Protein AF-A0A7C5BF96-F1 (afdb_monomer_lite)

Secondary structure (DSSP, 8-state):
-----------HHHHHHHHHT--STT--HHHHHHHHHHHHHHHHH-HHHHHHHHHHHHHHHHHHHHHHHHT--S-----PPP---------------GGGHHHHHHHHHHHHTT--

Radius of gyration: 27.65 Å; chains: 1; bounding box: 47×62×61 Å

Foldseek 3Di:
DDPDDDDDDDDPVVVVVLVVLDLDPPDDSVNSVVVVVVLVVCCVVPVVVSVVVVVVSVVSSVVSVVVVVVDDDDDDDDPDDDDDDDDDDDDDDDDDDPVPPVVVVVVVVVVVVVVD

Sequence (116 aa):
MENKVTTIKINLDTKKRLENFRVYRRETYNEILQRIFDILNICRTNPENARFRLIMLEKERKSNFLQKEIQSPQQKQTPQSPIKQISTSLPLPLKTSPQNIFLRRKIQRQQEKQHS

pLDDT: mean 71.0, std 19.95, range [38.06, 95.94]

Structure (mmCIF, N/CA/C/O backbone):
data_AF-A0A7C5BF96-F1
#
_entry.id   AF-A0A7C5BF96-F1
#
loop_
_atom_site.group_PDB
_atom_site.id
_atom_site.type_symbol
_atom_site.label_atom_id
_atom_site.label_alt_id
_atom_site.label_comp_id
_atom_site.label_asym_id
_atom_site.label_entity_id
_atom_site.label_seq_id
_atom_site.pdbx_PDB_ins_code
_atom_site.Cartn_x
_atom_site.Cartn_y
_atom_site.Cartn_z
_atom_site.occupancy
_atom_site.B_iso_or_equiv
_atom_site.auth_seq_id
_atom_site.auth_comp_id
_atom_site.auth_asym_id
_atom_site.auth_atom_id
_atom_site.pdbx_PDB_model_num
ATOM 1 N N . MET A 1 1 ? -20.836 -12.195 -5.767 1.00 46.22 1 MET A N 1
ATOM 2 C CA . MET A 1 1 ? -19.885 -12.972 -4.943 1.00 46.22 1 MET A CA 1
ATOM 3 C C . MET A 1 1 ? -20.027 -12.490 -3.510 1.00 46.22 1 MET A C 1
ATOM 5 O O . MET A 1 1 ? -20.068 -11.284 -3.310 1.00 46.22 1 MET A O 1
ATOM 9 N N . GLU A 1 2 ? -20.198 -13.392 -2.542 1.00 58.84 2 GLU A N 1
ATOM 10 C CA . GLU A 1 2 ? -20.272 -13.021 -1.122 1.00 58.84 2 GLU A CA 1
ATOM 11 C C . GLU A 1 2 ? -18.970 -12.345 -0.679 1.00 58.84 2 GLU A C 1
ATOM 13 O O . GLU A 1 2 ? -17.890 -12.915 -0.839 1.00 58.84 2 GLU A O 1
ATOM 18 N N . ASN A 1 3 ? -19.070 -11.156 -0.079 1.00 69.19 3 ASN A N 1
ATOM 19 C CA . ASN A 1 3 ? -17.953 -10.499 0.599 1.00 69.19 3 ASN A CA 1
ATOM 20 C C . ASN A 1 3 ? -17.664 -11.230 1.917 1.00 69.19 3 ASN A C 1
ATOM 22 O O . ASN A 1 3 ? -18.031 -10.766 2.997 1.00 69.19 3 ASN A O 1
ATOM 26 N N . LYS A 1 4 ? -17.048 -12.412 1.831 1.00 82.38 4 LYS A N 1
ATOM 27 C CA . LYS A 1 4 ? -16.622 -13.178 3.004 1.00 82.38 4 LYS A CA 1
ATOM 28 C C . LYS A 1 4 ? -15.500 -12.414 3.699 1.00 82.38 4 LYS A C 1
ATOM 30 O O . LYS A 1 4 ? -14.392 -12.306 3.181 1.00 82.38 4 LYS A O 1
ATOM 35 N N . VAL A 1 5 ? -15.812 -11.845 4.860 1.00 83.69 5 VAL A N 1
ATOM 36 C CA . VAL A 1 5 ? -14.845 -11.109 5.678 1.00 83.69 5 VAL A CA 1
ATOM 37 C C . VAL A 1 5 ? -13.966 -12.109 6.419 1.00 83.69 5 VAL A C 1
ATOM 3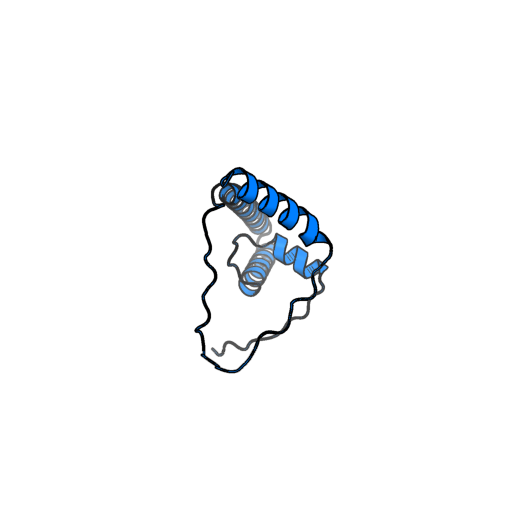9 O O . VAL A 1 5 ? -14.460 -12.979 7.133 1.00 83.69 5 VAL A O 1
ATOM 42 N N . THR A 1 6 ? -12.655 -11.964 6.267 1.00 85.94 6 THR A N 1
ATOM 43 C CA . THR A 1 6 ? -11.650 -12.765 6.972 1.00 85.94 6 THR A CA 1
ATOM 44 C C . THR A 1 6 ? -10.785 -11.870 7.848 1.00 85.94 6 THR A C 1
ATOM 46 O O . THR A 1 6 ? -10.416 -10.769 7.438 1.00 85.94 6 THR A O 1
ATOM 49 N N . THR A 1 7 ? -10.409 -12.347 9.033 1.00 90.06 7 THR A N 1
ATOM 50 C CA . THR A 1 7 ? -9.551 -11.599 9.962 1.00 90.06 7 THR A CA 1
ATOM 51 C C . THR A 1 7 ? -8.109 -12.070 9.846 1.00 90.06 7 THR A C 1
ATOM 53 O O . THR A 1 7 ? -7.819 -13.243 10.066 1.00 90.06 7 THR A O 1
ATOM 56 N N . ILE A 1 8 ? -7.190 -11.147 9.564 1.00 89.44 8 ILE A N 1
ATOM 57 C CA . ILE A 1 8 ? -5.750 -11.420 9.532 1.00 89.44 8 ILE A CA 1
ATOM 58 C C . ILE A 1 8 ? -5.115 -10.775 10.764 1.00 89.44 8 ILE A C 1
ATOM 60 O O . ILE A 1 8 ? -5.213 -9.563 10.961 1.00 89.44 8 ILE A O 1
ATOM 64 N N . LYS A 1 9 ? -4.456 -11.580 11.603 1.00 93.50 9 LYS A N 1
ATOM 65 C CA . LYS A 1 9 ? -3.647 -11.066 12.713 1.00 93.50 9 LYS A CA 1
ATOM 66 C C . LYS A 1 9 ? -2.257 -10.718 12.191 1.00 93.50 9 LYS A C 1
ATOM 68 O O . LYS A 1 9 ? -1.597 -11.556 11.586 1.00 93.50 9 LYS A O 1
ATOM 73 N N . ILE A 1 10 ? -1.818 -9.490 12.441 1.00 94.00 10 ILE A N 1
ATOM 74 C CA . ILE A 1 10 ? -0.482 -9.008 12.082 1.00 94.00 10 ILE A CA 1
ATOM 75 C C . ILE A 1 10 ? 0.199 -8.404 13.303 1.00 94.00 10 ILE A C 1
ATOM 77 O O . ILE A 1 10 ? -0.454 -7.825 14.172 1.00 94.00 10 ILE A O 1
ATOM 81 N N . ASN A 1 11 ? 1.524 -8.510 13.340 1.00 95.94 11 ASN A N 1
ATOM 82 C CA . ASN A 1 11 ? 2.325 -7.862 14.368 1.00 95.94 11 ASN A CA 1
ATOM 83 C C . ASN A 1 11 ? 2.277 -6.339 14.218 1.00 95.94 11 ASN A C 1
ATOM 85 O O . ASN A 1 11 ? 2.056 -5.796 13.130 1.00 95.94 11 ASN A O 1
ATOM 89 N N . LEU A 1 12 ? 2.527 -5.644 15.326 1.00 93.25 12 LEU A N 1
ATOM 90 C CA . LEU A 1 12 ? 2.432 -4.189 15.396 1.00 93.25 12 LEU A CA 1
ATOM 91 C C . LEU A 1 12 ? 3.447 -3.497 14.470 1.00 93.25 12 LEU A C 1
ATOM 93 O O . LEU A 1 12 ? 3.123 -2.489 13.843 1.00 93.25 12 LEU A O 1
ATOM 97 N N . ASP A 1 13 ? 4.632 -4.082 14.302 1.00 93.56 13 ASP A N 1
ATOM 98 C CA . ASP A 1 13 ? 5.653 -3.574 13.380 1.00 93.56 13 ASP A CA 1
ATOM 99 C C . ASP A 1 13 ? 5.232 -3.716 11.916 1.00 93.56 13 ASP A C 1
ATOM 101 O O . ASP A 1 13 ? 5.392 -2.789 11.120 1.00 93.56 13 ASP A O 1
ATOM 105 N N . THR A 1 14 ? 4.615 -4.845 11.560 1.00 91.19 14 THR A N 1
ATOM 106 C CA . THR A 1 14 ? 4.056 -5.065 10.221 1.00 91.19 14 THR A CA 1
ATOM 107 C C . THR A 1 14 ? 2.922 -4.083 9.946 1.00 91.19 14 THR A C 1
ATOM 109 O O . THR A 1 14 ? 2.876 -3.486 8.872 1.00 91.19 14 THR A O 1
ATOM 112 N N . LYS A 1 15 ? 2.054 -3.829 10.934 1.00 91.50 15 LYS A N 1
ATOM 113 C CA . LYS A 1 15 ? 0.998 -2.813 10.831 1.00 91.50 15 LYS A CA 1
ATOM 114 C C . LYS A 1 15 ? 1.576 -1.421 10.557 1.00 91.50 15 LYS A C 1
ATOM 116 O O . LYS A 1 15 ? 1.101 -0.750 9.646 1.00 91.50 15 LYS A O 1
ATOM 121 N N . LYS A 1 16 ? 2.623 -1.007 11.281 1.00 91.25 16 LYS A N 1
ATOM 122 C CA . LYS A 1 16 ? 3.314 0.275 11.044 1.00 91.25 16 LYS A CA 1
ATOM 123 C C . LYS A 1 16 ? 3.888 0.362 9.627 1.00 91.25 16 LYS A C 1
ATOM 125 O O . LYS A 1 16 ? 3.768 1.394 8.975 1.00 91.25 16 LYS A O 1
ATOM 130 N N . ARG A 1 17 ? 4.475 -0.728 9.117 1.00 88.69 17 ARG A N 1
ATOM 131 C CA . ARG A 1 17 ? 4.964 -0.790 7.727 1.00 88.69 17 ARG A CA 1
ATOM 132 C C . ARG A 1 17 ? 3.832 -0.632 6.711 1.00 88.69 17 ARG A C 1
ATOM 134 O O . ARG A 1 17 ? 4.004 0.111 5.750 1.00 88.69 17 ARG A O 1
ATOM 141 N N . LEU A 1 18 ? 2.679 -1.265 6.939 1.00 89.75 18 LEU A N 1
ATOM 142 C CA . LEU A 1 18 ? 1.496 -1.088 6.088 1.00 89.75 18 LEU A CA 1
ATOM 143 C C . LEU A 1 18 ? 0.970 0.350 6.132 1.00 89.75 18 LEU A C 1
ATOM 145 O O . LEU A 1 18 ? 0.609 0.902 5.098 1.00 89.75 18 LEU A O 1
ATOM 149 N N . GLU A 1 19 ? 0.954 0.980 7.305 1.00 86.88 19 GLU A N 1
ATOM 150 C CA . GLU A 1 19 ? 0.532 2.378 7.442 1.00 86.88 19 GLU A CA 1
ATOM 151 C C . GLU A 1 19 ? 1.456 3.340 6.692 1.00 86.88 19 GLU A C 1
ATOM 153 O O . GLU A 1 19 ? 0.975 4.287 6.075 1.00 86.88 19 GLU A O 1
ATOM 158 N N . ASN A 1 20 ? 2.761 3.062 6.650 1.00 86.56 20 ASN A N 1
ATOM 159 C CA . ASN A 1 20 ? 3.715 3.848 5.861 1.00 86.56 20 ASN A CA 1
ATOM 160 C C . ASN A 1 20 ? 3.496 3.734 4.344 1.00 86.56 20 ASN A C 1
ATOM 162 O O . ASN A 1 20 ? 3.931 4.620 3.601 1.00 86.56 20 ASN A O 1
ATOM 166 N N . PHE A 1 21 ? 2.845 2.655 3.898 1.00 86.38 21 PHE A N 1
ATOM 167 C CA . PHE A 1 21 ? 2.489 2.406 2.501 1.00 86.38 21 PHE A CA 1
ATOM 168 C C . PHE A 1 21 ? 1.183 3.101 2.084 1.00 86.38 21 PHE A C 1
ATOM 170 O O . PHE A 1 21 ? 0.843 3.142 0.902 1.00 86.38 21 PHE A O 1
ATOM 177 N N . ARG A 1 22 ? 0.443 3.658 3.047 1.00 87.50 22 ARG A N 1
ATOM 178 C CA . ARG A 1 22 ? -0.822 4.344 2.805 1.00 87.50 22 ARG A CA 1
ATOM 179 C C . ARG A 1 22 ? -0.583 5.703 2.150 1.00 87.50 22 ARG A C 1
ATOM 181 O O . ARG A 1 22 ? 0.165 6.537 2.664 1.00 87.50 22 ARG A O 1
ATOM 188 N N . VAL A 1 23 ? -1.251 5.936 1.026 1.00 83.88 23 VAL A N 1
ATOM 189 C CA . VAL A 1 23 ? -1.119 7.159 0.220 1.00 83.88 23 VAL A CA 1
ATOM 190 C C . VAL A 1 23 ? -2.198 8.168 0.609 1.00 83.88 23 VAL A C 1
ATOM 192 O O . VAL A 1 23 ? -1.918 9.364 0.712 1.00 83.88 23 VAL A O 1
ATOM 195 N N . TYR A 1 24 ? -3.408 7.689 0.918 1.00 82.94 24 TYR A N 1
ATOM 196 C CA . TYR A 1 24 ? -4.562 8.529 1.247 1.00 82.94 24 TYR A CA 1
ATOM 197 C C . TYR A 1 24 ? -5.078 8.311 2.673 1.00 82.94 24 TYR A C 1
ATOM 199 O O . TYR A 1 24 ? -5.042 7.220 3.239 1.00 82.94 24 TYR A O 1
ATOM 207 N N . ARG A 1 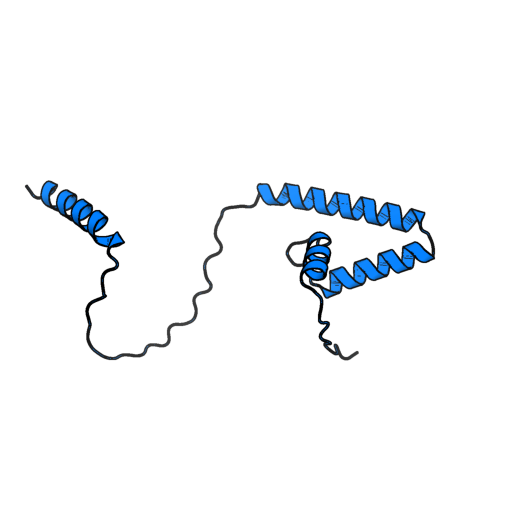25 ? -5.664 9.349 3.286 1.00 76.31 25 ARG A N 1
ATOM 208 C CA . ARG A 1 25 ? -6.206 9.246 4.656 1.00 76.31 25 ARG A CA 1
ATOM 209 C C . ARG A 1 25 ? -7.441 8.338 4.754 1.00 76.31 25 ARG A C 1
ATOM 211 O O . ARG A 1 25 ? -7.785 7.961 5.862 1.00 76.31 25 ARG A O 1
ATOM 218 N N . ARG A 1 26 ? -8.126 7.985 3.671 1.00 84.19 26 ARG A N 1
ATOM 219 C CA . ARG A 1 26 ? -9.335 7.138 3.734 1.00 84.19 26 ARG A CA 1
ATOM 220 C C . ARG A 1 26 ? -9.146 5.734 3.156 1.00 84.19 26 ARG A C 1
ATOM 222 O O . ARG A 1 26 ? -10.121 5.006 3.071 1.00 84.19 26 ARG A O 1
ATOM 229 N N . GLU A 1 27 ? -7.911 5.358 2.831 1.00 85.38 27 GLU A N 1
ATOM 230 C CA . GLU A 1 27 ? -7.603 4.014 2.337 1.00 85.38 27 GLU A CA 1
ATOM 231 C C . GLU A 1 27 ? -7.829 2.940 3.400 1.00 85.38 27 GLU A C 1
ATOM 233 O O . GLU A 1 27 ? -7.436 3.084 4.567 1.00 85.38 27 GLU A O 1
ATOM 238 N N . THR A 1 28 ? -8.430 1.842 2.959 1.00 90.56 28 THR A N 1
ATOM 239 C CA . THR A 1 28 ? -8.617 0.627 3.745 1.00 90.56 28 THR A CA 1
ATOM 240 C C . THR A 1 28 ? -7.374 -0.260 3.674 1.00 90.56 28 THR A C 1
ATOM 242 O O . THR A 1 28 ? -6.604 -0.219 2.715 1.00 90.56 28 THR A O 1
ATOM 245 N N . TYR A 1 29 ? -7.175 -1.118 4.678 1.00 89.25 29 TYR A N 1
ATOM 246 C CA . TYR A 1 29 ? -6.073 -2.087 4.635 1.00 89.25 29 TYR A CA 1
ATOM 247 C C . TYR A 1 29 ? -6.192 -3.056 3.453 1.00 89.25 29 TYR A C 1
ATOM 249 O O . TYR A 1 29 ? -5.169 -3.511 2.952 1.00 89.25 29 TYR A O 1
ATOM 257 N N . ASN A 1 30 ? -7.412 -3.338 2.986 1.00 89.12 30 ASN A N 1
ATOM 258 C CA . ASN A 1 30 ? -7.624 -4.233 1.854 1.00 89.12 30 ASN A CA 1
ATOM 259 C C . ASN A 1 30 ? -7.095 -3.616 0.548 1.00 89.12 30 ASN A C 1
ATOM 261 O O . ASN A 1 30 ? -6.366 -4.272 -0.185 1.00 89.12 30 ASN A O 1
ATOM 265 N N . GLU A 1 31 ? -7.360 -2.327 0.313 1.00 89.94 31 GLU A N 1
ATOM 266 C CA . GLU A 1 31 ? -6.824 -1.589 -0.843 1.00 89.94 31 GLU A CA 1
ATOM 267 C C . GLU A 1 31 ? -5.291 -1.524 -0.822 1.00 89.94 31 GLU A C 1
ATOM 269 O O . GLU A 1 31 ? -4.640 -1.709 -1.851 1.00 89.94 31 GLU A O 1
ATOM 274 N N . ILE A 1 32 ? -4.701 -1.309 0.359 1.00 91.12 32 ILE A N 1
ATOM 275 C CA . ILE A 1 32 ? -3.241 -1.292 0.533 1.00 91.12 32 ILE A CA 1
ATOM 276 C C . ILE A 1 32 ? -2.650 -2.664 0.200 1.00 91.12 32 ILE A C 1
ATOM 278 O O . ILE A 1 32 ? -1.679 -2.751 -0.549 1.00 91.12 32 ILE A O 1
ATOM 282 N N . LEU A 1 33 ? -3.230 -3.734 0.747 1.00 91.19 33 LEU A N 1
ATOM 283 C CA . LEU A 1 33 ? -2.775 -5.100 0.499 1.00 91.19 33 LEU A CA 1
ATOM 284 C C . LEU A 1 33 ? -2.899 -5.472 -0.978 1.00 91.19 33 LEU A C 1
ATOM 286 O O . LEU A 1 33 ? -1.959 -6.024 -1.543 1.00 91.19 33 LEU A O 1
ATOM 290 N N . GLN A 1 34 ? -4.012 -5.121 -1.615 1.00 92.12 34 GLN A N 1
ATOM 291 C CA . GLN A 1 34 ? -4.239 -5.405 -3.026 1.00 92.12 34 GLN A CA 1
ATOM 292 C C . GLN A 1 34 ? -3.213 -4.700 -3.912 1.00 92.12 34 GLN A C 1
ATOM 294 O O . GLN A 1 34 ? -2.577 -5.345 -4.739 1.00 92.12 34 GLN A O 1
ATOM 299 N N . ARG A 1 35 ? -2.925 -3.424 -3.637 1.00 91.06 35 ARG A N 1
ATOM 300 C CA . ARG A 1 35 ? -1.855 -2.691 -4.323 1.00 91.06 35 ARG A CA 1
ATOM 301 C C . ARG A 1 35 ? -0.485 -3.345 -4.139 1.00 91.06 35 ARG A C 1
ATOM 303 O O . ARG A 1 35 ? 0.296 -3.403 -5.085 1.00 91.06 35 ARG A O 1
ATOM 310 N N . ILE A 1 36 ? -0.170 -3.825 -2.934 1.00 91.62 36 ILE A N 1
ATOM 311 C CA . ILE A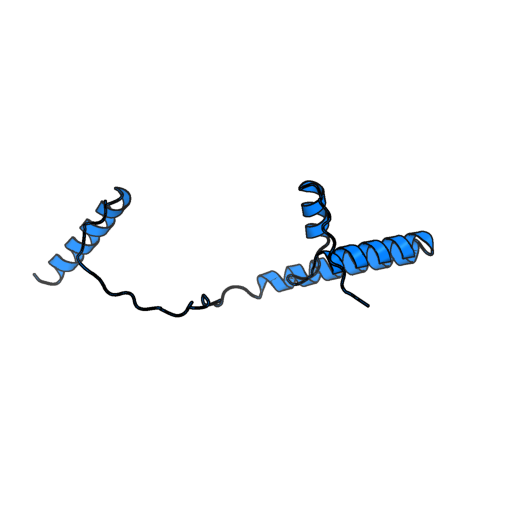 1 36 ? 1.086 -4.544 -2.678 1.00 91.62 36 ILE A CA 1
ATOM 312 C C . ILE A 1 36 ? 1.142 -5.819 -3.526 1.00 91.62 36 ILE A C 1
ATOM 314 O O . ILE A 1 36 ? 2.157 -6.066 -4.174 1.00 91.62 36 ILE A O 1
ATOM 318 N N . PHE A 1 37 ? 0.063 -6.603 -3.571 1.00 92.62 37 PHE A N 1
ATOM 319 C CA . PHE A 1 37 ? 0.007 -7.807 -4.400 1.00 92.62 37 PHE A CA 1
ATOM 320 C C . PHE A 1 37 ? 0.137 -7.496 -5.890 1.00 92.62 37 PHE A C 1
ATOM 322 O O . PHE A 1 37 ? 0.882 -8.187 -6.579 1.00 92.62 37 PHE A O 1
ATOM 329 N N . ASP A 1 38 ? -0.490 -6.426 -6.374 1.00 91.62 38 ASP A N 1
ATOM 330 C CA . ASP A 1 38 ? -0.368 -5.996 -7.767 1.00 91.62 38 ASP A CA 1
ATOM 331 C C . ASP A 1 38 ? 1.085 -5.661 -8.122 1.00 91.62 38 ASP A C 1
ATOM 333 O O . ASP A 1 38 ? 1.603 -6.121 -9.139 1.00 91.62 38 ASP A O 1
ATOM 3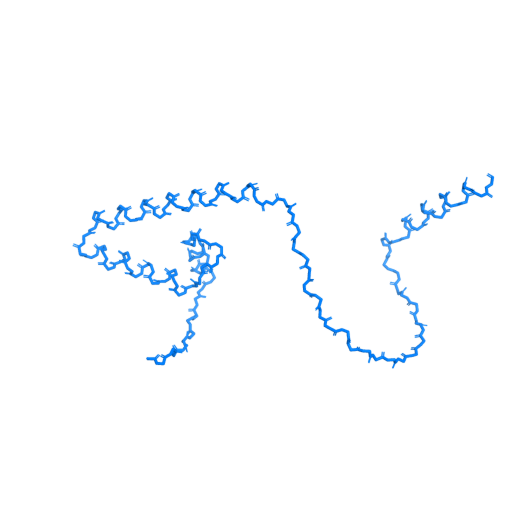37 N N . ILE A 1 39 ? 1.791 -4.929 -7.254 1.00 90.62 39 ILE A N 1
ATOM 338 C CA . ILE A 1 39 ? 3.211 -4.606 -7.457 1.00 90.62 39 ILE A CA 1
ATOM 339 C C . ILE A 1 39 ? 4.067 -5.873 -7.441 1.00 90.62 39 ILE A C 1
ATOM 341 O O . ILE A 1 39 ? 4.965 -6.008 -8.270 1.00 90.62 39 ILE A O 1
ATOM 345 N N . LEU A 1 40 ? 3.802 -6.812 -6.529 1.00 92.00 40 LEU A N 1
ATOM 346 C CA . LEU A 1 40 ? 4.532 -8.081 -6.461 1.00 92.00 40 LEU A CA 1
ATOM 347 C C . LEU A 1 40 ? 4.293 -8.947 -7.705 1.00 92.00 40 LEU A C 1
ATOM 349 O O . LEU A 1 40 ? 5.235 -9.555 -8.217 1.00 92.00 40 LEU A O 1
ATOM 353 N N . ASN A 1 41 ? 3.065 -8.962 -8.225 1.00 93.38 41 ASN A N 1
ATOM 354 C CA . ASN A 1 41 ? 2.715 -9.658 -9.461 1.00 93.38 41 ASN A CA 1
ATOM 355 C C . ASN A 1 41 ? 3.436 -9.046 -10.666 1.00 93.38 41 ASN A C 1
ATOM 357 O O . ASN A 1 41 ? 4.003 -9.778 -11.475 1.00 93.38 41 ASN A O 1
ATOM 361 N N . ILE A 1 42 ? 3.482 -7.713 -10.753 1.00 92.50 42 ILE A N 1
ATOM 362 C CA . ILE A 1 42 ? 4.236 -7.009 -11.798 1.00 92.50 42 ILE A CA 1
ATOM 363 C C . ILE A 1 42 ? 5.735 -7.266 -11.638 1.00 92.50 42 ILE A C 1
ATOM 365 O O . ILE A 1 42 ? 6.416 -7.481 -12.627 1.00 92.50 42 ILE A O 1
ATOM 369 N N . CYS A 1 43 ? 6.265 -7.306 -10.416 1.00 92.75 43 CYS A N 1
ATOM 370 C CA . CYS A 1 43 ? 7.691 -7.533 -10.177 1.00 92.75 43 CYS A CA 1
ATOM 371 C C . CYS A 1 43 ? 8.172 -8.877 -10.746 1.00 92.75 43 CYS A C 1
ATOM 373 O O . CYS A 1 43 ? 9.285 -8.970 -11.258 1.00 92.75 43 CYS A O 1
ATOM 375 N N . ARG A 1 44 ? 7.312 -9.904 -10.713 1.00 89.12 44 ARG A N 1
ATOM 376 C CA . ARG A 1 44 ? 7.595 -11.216 -11.311 1.00 89.12 44 ARG A CA 1
ATOM 377 C C . ARG A 1 44 ? 7.611 -11.202 -12.838 1.00 89.12 44 ARG A C 1
ATOM 379 O O . ARG A 1 44 ? 8.374 -11.960 -13.423 1.00 89.12 44 ARG A O 1
ATOM 386 N N . THR A 1 45 ? 6.763 -10.396 -13.475 1.00 92.50 45 THR A N 1
ATOM 387 C CA . THR A 1 45 ? 6.615 -10.375 -14.940 1.00 92.50 45 THR A CA 1
ATOM 388 C C . THR A 1 45 ? 7.496 -9.323 -15.608 1.00 92.50 45 THR A C 1
ATOM 390 O O . THR A 1 45 ? 8.065 -9.577 -16.664 1.00 92.50 45 THR A O 1
ATOM 393 N N . ASN A 1 46 ? 7.624 -8.145 -15.002 1.00 92.50 46 ASN A N 1
ATOM 394 C CA . ASN A 1 46 ? 8.448 -7.040 -15.467 1.00 92.50 46 ASN A CA 1
ATOM 395 C C . ASN A 1 46 ? 8.953 -6.188 -14.275 1.00 92.50 46 ASN A C 1
ATOM 397 O O . ASN A 1 46 ? 8.237 -5.306 -13.779 1.00 92.50 46 ASN A O 1
ATOM 401 N N . PRO A 1 47 ? 10.202 -6.402 -13.827 1.00 90.94 47 PRO A N 1
ATOM 402 C CA . PRO A 1 47 ? 10.751 -5.713 -12.661 1.00 90.94 47 PRO A CA 1
ATOM 403 C C . PRO A 1 47 ? 10.962 -4.207 -12.882 1.00 90.94 47 PRO A C 1
ATOM 405 O O . PRO A 1 47 ? 10.835 -3.433 -11.931 1.00 90.94 47 PRO A O 1
ATOM 408 N N . GLU A 1 48 ? 11.226 -3.762 -14.113 1.00 91.44 48 GLU A N 1
ATOM 409 C CA . GLU A 1 48 ? 11.415 -2.338 -14.425 1.00 91.44 48 GLU A CA 1
ATOM 410 C C . GLU A 1 48 ? 10.107 -1.555 -14.268 1.00 91.44 48 GLU A C 1
ATOM 412 O O . GLU A 1 48 ? 10.061 -0.503 -13.625 1.00 91.44 48 GLU A O 1
ATOM 417 N N . ASN A 1 49 ? 8.997 -2.124 -14.741 1.00 89.50 49 ASN A N 1
ATOM 418 C CA . ASN A 1 49 ? 7.676 -1.535 -14.531 1.00 89.50 49 ASN A CA 1
ATOM 419 C C . ASN A 1 49 ? 7.288 -1.500 -13.047 1.00 89.50 49 ASN A C 1
ATOM 421 O O . ASN A 1 49 ? 6.681 -0.526 -12.593 1.00 89.50 49 ASN A O 1
ATOM 425 N N . ALA A 1 50 ? 7.654 -2.523 -12.270 1.00 89.75 50 ALA A N 1
ATOM 426 C CA . ALA A 1 50 ? 7.424 -2.523 -10.827 1.00 89.75 50 ALA A CA 1
ATOM 427 C C . ALA A 1 50 ? 8.210 -1.402 -10.130 1.00 89.75 50 ALA A C 1
ATOM 429 O O . ALA A 1 50 ? 7.648 -0.677 -9.305 1.00 89.75 50 ALA A O 1
ATOM 430 N N . ARG A 1 51 ? 9.480 -1.196 -10.503 1.00 90.56 51 ARG A N 1
ATOM 431 C CA . ARG A 1 51 ? 10.294 -0.074 -10.007 1.00 90.56 51 ARG A CA 1
ATOM 432 C C . ARG A 1 51 ? 9.666 1.271 -10.347 1.00 90.56 51 ARG A C 1
ATOM 434 O O . ARG A 1 51 ? 9.531 2.117 -9.465 1.00 90.56 51 ARG A O 1
ATOM 441 N N . PHE A 1 52 ? 9.213 1.453 -11.584 1.00 91.44 52 PHE A N 1
ATOM 442 C CA . PHE A 1 52 ? 8.543 2.685 -11.995 1.00 91.44 52 PHE A CA 1
ATOM 443 C C . PHE A 1 52 ? 7.269 2.952 -11.179 1.00 91.44 52 PHE A C 1
ATOM 445 O O . PHE A 1 52 ? 7.058 4.067 -10.697 1.00 91.44 52 PHE A O 1
ATOM 452 N N . ARG A 1 53 ? 6.445 1.921 -10.947 1.00 89.31 53 ARG A N 1
ATOM 453 C CA . ARG A 1 53 ? 5.240 2.014 -10.105 1.00 89.31 53 ARG A CA 1
ATOM 454 C C . ARG A 1 53 ? 5.564 2.406 -8.664 1.00 89.31 53 ARG A C 1
ATOM 456 O O . ARG A 1 53 ? 4.865 3.248 -8.105 1.00 89.31 53 ARG A O 1
ATOM 463 N N . LEU A 1 54 ? 6.628 1.853 -8.083 1.00 90.00 54 LEU A N 1
ATOM 464 C CA . LEU A 1 54 ? 7.088 2.219 -6.739 1.00 90.00 54 LEU A CA 1
ATOM 465 C C . LEU A 1 54 ? 7.515 3.691 -6.659 1.00 90.00 54 LEU A C 1
ATOM 467 O O . LEU A 1 54 ? 7.129 4.386 -5.722 1.00 90.00 54 LEU A O 1
ATOM 471 N N . ILE A 1 55 ? 8.245 4.187 -7.662 1.00 91.81 55 ILE A N 1
ATOM 472 C CA . ILE A 1 55 ? 8.661 5.596 -7.731 1.00 91.81 55 ILE A CA 1
ATOM 473 C C . ILE A 1 55 ? 7.440 6.521 -7.819 1.00 91.81 55 ILE A C 1
ATOM 475 O O . ILE A 1 55 ? 7.397 7.551 -7.145 1.00 91.81 55 ILE A O 1
ATOM 479 N N . MET A 1 56 ? 6.436 6.166 -8.625 1.00 89.62 56 MET A N 1
ATOM 480 C CA . MET A 1 56 ? 5.210 6.964 -8.747 1.00 89.62 56 MET A CA 1
ATOM 481 C C . MET A 1 56 ? 4.420 7.008 -7.441 1.00 89.62 56 MET A C 1
ATOM 483 O O . MET A 1 56 ? 4.031 8.088 -7.004 1.00 89.62 56 MET A O 1
ATOM 487 N N . LEU A 1 57 ? 4.283 5.873 -6.756 1.00 88.69 57 LEU A N 1
ATOM 488 C CA . LEU A 1 57 ? 3.651 5.817 -5.437 1.00 88.69 57 LEU A CA 1
ATOM 489 C C . LEU A 1 57 ? 4.377 6.677 -4.403 1.00 88.69 57 LEU A C 1
ATOM 491 O O . LEU A 1 57 ? 3.745 7.351 -3.588 1.00 88.69 57 LEU A O 1
ATOM 495 N N . GLU A 1 58 ? 5.708 6.696 -4.434 1.00 88.62 58 GLU A N 1
ATOM 496 C CA . GLU A 1 58 ? 6.477 7.552 -3.538 1.00 88.62 58 GLU A CA 1
ATOM 497 C C . GLU A 1 58 ? 6.235 9.041 -3.828 1.00 88.62 58 GLU A C 1
ATOM 499 O O . GLU A 1 58 ? 6.095 9.835 -2.891 1.00 88.62 58 GLU A O 1
ATOM 504 N N . LYS A 1 59 ? 6.139 9.421 -5.109 1.00 88.56 59 LYS A N 1
ATOM 505 C CA . LYS A 1 59 ? 5.798 10.789 -5.526 1.00 88.56 59 LYS A CA 1
ATOM 506 C C . LYS A 1 59 ? 4.398 11.187 -5.062 1.00 88.56 59 LYS A C 1
ATOM 508 O O . LYS A 1 59 ? 4.263 12.240 -4.444 1.00 88.56 59 LYS A O 1
ATOM 513 N N . GLU A 1 60 ? 3.393 10.341 -5.277 1.00 87.38 60 GLU A N 1
ATOM 514 C CA . GLU A 1 60 ? 2.009 10.576 -4.836 1.00 87.38 60 GLU A CA 1
ATOM 515 C C . GLU A 1 60 ? 1.908 10.723 -3.314 1.00 87.38 60 GLU A C 1
ATOM 517 O O . GLU A 1 60 ? 1.213 11.594 -2.786 1.00 87.38 60 GLU A O 1
ATOM 522 N N . ARG A 1 61 ? 2.658 9.905 -2.573 1.00 85.56 61 ARG A N 1
ATOM 523 C CA . ARG A 1 61 ? 2.725 10.013 -1.116 1.00 85.56 61 ARG A CA 1
ATOM 524 C C . ARG A 1 61 ? 3.317 11.354 -0.679 1.00 85.56 61 ARG A C 1
ATOM 526 O O . ARG A 1 61 ? 2.801 11.969 0.255 1.00 85.56 61 ARG A O 1
ATOM 533 N N . LYS A 1 62 ? 4.386 11.813 -1.340 1.00 84.12 62 LYS A N 1
ATOM 534 C CA . LYS A 1 62 ? 5.029 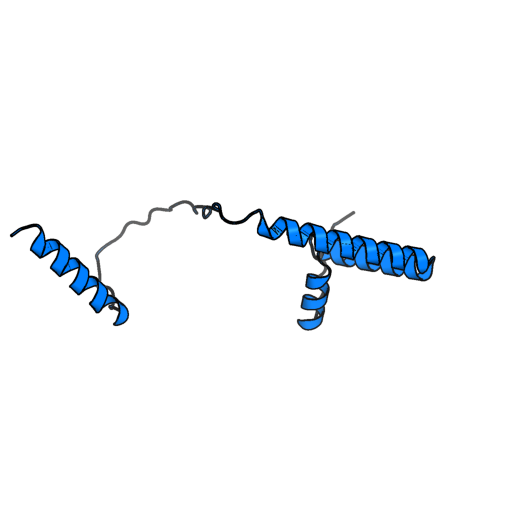13.109 -1.063 1.00 84.12 62 LYS A CA 1
ATOM 535 C C . LYS A 1 62 ? 4.110 14.282 -1.414 1.00 84.12 62 LYS A C 1
ATOM 537 O O . LYS A 1 62 ? 3.971 15.192 -0.601 1.00 84.12 62 LYS A O 1
ATOM 542 N N . SER A 1 63 ? 3.424 14.248 -2.557 1.00 80.88 63 SER A N 1
ATOM 543 C CA . SER A 1 63 ? 2.483 15.308 -2.948 1.00 80.88 63 SER A CA 1
ATOM 544 C C . SER A 1 63 ? 1.291 15.396 -1.998 1.00 80.88 63 SER A C 1
ATOM 546 O O . SER A 1 63 ? 0.912 16.487 -1.576 1.00 80.88 63 SER A O 1
ATOM 548 N N . ASN A 1 64 ? 0.745 14.254 -1.578 1.00 77.44 64 ASN A N 1
ATOM 549 C CA . ASN A 1 64 ? -0.324 14.220 -0.585 1.00 77.44 64 ASN A CA 1
ATOM 550 C C . ASN A 1 64 ? 0.146 14.679 0.796 1.00 77.44 64 ASN A C 1
ATOM 552 O O . ASN A 1 64 ? -0.665 15.178 1.567 1.00 77.44 64 ASN A O 1
ATOM 556 N N . PHE A 1 65 ? 1.428 14.517 1.137 1.00 69.31 65 PHE A N 1
ATOM 557 C CA . PHE A 1 65 ? 1.982 15.054 2.377 1.00 69.31 65 PHE A CA 1
ATOM 558 C C . PHE A 1 65 ? 2.006 16.587 2.367 1.00 69.31 65 PHE A C 1
ATOM 560 O O . PHE A 1 65 ? 1.583 17.190 3.345 1.00 69.31 65 PHE A O 1
ATOM 567 N N . LEU A 1 66 ? 2.398 17.213 1.256 1.00 63.62 66 LEU A N 1
ATOM 568 C CA . LEU A 1 66 ? 2.426 18.676 1.122 1.00 63.62 66 LEU A CA 1
ATOM 569 C C . LEU A 1 66 ? 1.024 19.302 1.193 1.00 63.62 66 LEU A C 1
ATOM 571 O O . LEU A 1 66 ? 0.843 20.361 1.785 1.00 63.62 66 LEU A O 1
ATOM 575 N N . GLN A 1 67 ? -0.000 18.612 0.683 1.00 59.47 67 GLN A N 1
ATOM 576 C CA . GLN A 1 67 ? -1.393 19.051 0.839 1.00 59.47 67 GLN A CA 1
ATOM 577 C C . GLN A 1 67 ? -1.892 18.996 2.299 1.00 59.47 67 GLN A C 1
ATOM 579 O O . GLN A 1 67 ? -2.886 19.648 2.621 1.00 59.47 67 GLN A O 1
ATOM 584 N N . LYS A 1 68 ? -1.222 18.255 3.201 1.00 58.47 68 LYS A N 1
ATOM 585 C CA . LYS A 1 68 ? -1.616 18.166 4.622 1.00 58.47 68 LYS A CA 1
ATOM 586 C C . LYS A 1 68 ? -1.412 19.475 5.376 1.00 58.47 68 LYS A C 1
ATOM 588 O O . LYS A 1 68 ? -2.194 19.740 6.283 1.00 58.47 68 LYS A O 1
ATOM 593 N N . GLU A 1 69 ? -0.408 20.276 5.023 1.00 51.94 69 GLU A N 1
ATOM 594 C CA . GLU A 1 69 ? -0.114 21.515 5.758 1.00 51.94 69 GLU A CA 1
ATOM 595 C C . GLU A 1 69 ? -1.078 22.655 5.419 1.00 51.94 69 GLU A C 1
ATOM 597 O O . GLU A 1 69 ? -1.298 23.543 6.234 1.00 51.94 69 GLU A O 1
ATOM 602 N N . ILE A 1 70 ? -1.735 22.594 4.260 1.00 56.09 70 ILE A N 1
ATOM 603 C CA . ILE A 1 70 ? -2.630 23.663 3.800 1.00 56.09 70 ILE A CA 1
ATOM 604 C C . ILE A 1 70 ? -4.053 23.510 4.392 1.00 56.09 70 ILE A C 1
ATOM 606 O O . ILE A 1 70 ? -4.826 24.463 4.400 1.00 56.09 70 ILE A O 1
ATOM 610 N N . GLN A 1 71 ? -4.423 22.338 4.933 1.00 51.22 71 GLN A N 1
ATOM 611 C CA . GLN A 1 71 ? -5.807 22.021 5.343 1.00 51.22 71 GLN A CA 1
ATOM 612 C C . GLN A 1 71 ? -6.054 21.830 6.855 1.00 51.22 71 GLN A C 1
ATOM 614 O O . GLN A 1 71 ? -6.981 21.114 7.240 1.00 51.22 71 GLN A O 1
ATOM 619 N N . SER A 1 72 ? -5.317 22.464 7.772 1.00 51.00 72 SER A N 1
ATOM 620 C CA . SER A 1 72 ? -5.801 22.587 9.167 1.00 51.00 72 SER A CA 1
ATOM 621 C C . SER A 1 72 ? -5.364 23.901 9.827 1.00 51.00 72 SER A C 1
ATOM 623 O O . SER A 1 72 ? -4.186 24.222 9.718 1.00 51.00 72 SER A O 1
ATOM 625 N N . PRO A 1 73 ? -6.258 24.633 10.542 1.00 45.09 73 PRO A N 1
ATOM 626 C CA . PRO A 1 73 ? -7.461 24.120 11.212 1.00 45.09 73 PRO A CA 1
ATOM 627 C C . PRO A 1 73 ? -8.747 24.949 10.979 1.00 45.09 73 PRO A C 1
ATOM 629 O O . PRO A 1 73 ? -8.849 26.066 11.472 1.00 45.09 73 PRO A O 1
ATOM 632 N N . GLN A 1 74 ? -9.799 24.366 10.387 1.00 42.38 74 GLN A N 1
ATOM 633 C CA . GLN A 1 74 ? -11.179 24.726 10.755 1.00 42.38 74 GLN A CA 1
ATOM 634 C C . GLN A 1 74 ? -12.080 23.485 10.896 1.00 42.38 74 GLN A C 1
ATOM 636 O O . GLN A 1 74 ? -12.345 22.752 9.950 1.00 42.38 74 GLN A O 1
ATOM 641 N N . GLN A 1 75 ? -12.487 23.280 12.154 1.00 48.56 75 GLN A N 1
ATOM 642 C CA . GLN A 1 75 ? -13.735 22.706 12.668 1.00 48.56 75 GLN A CA 1
ATOM 643 C C . GLN A 1 75 ? -14.222 21.354 12.111 1.00 48.56 75 GLN A C 1
ATOM 645 O O . GLN A 1 75 ? -14.901 21.267 11.093 1.00 48.56 75 GLN A O 1
ATOM 650 N N . LYS A 1 76 ? -14.037 20.293 12.908 1.00 48.84 76 LYS A N 1
ATOM 651 C CA . LYS A 1 76 ? -15.008 19.192 12.966 1.00 48.84 76 LYS A CA 1
ATOM 652 C C . LYS A 1 76 ? -15.740 19.249 14.294 1.00 48.84 76 LYS A C 1
ATOM 654 O O . LYS A 1 76 ? -15.207 18.859 15.328 1.00 48.84 76 LYS A O 1
ATOM 659 N N . GLN A 1 77 ? -16.953 19.780 14.210 1.00 50.62 77 GLN A N 1
ATOM 660 C CA . GLN A 1 77 ? -17.987 19.680 15.224 1.00 50.62 77 GLN A CA 1
ATOM 661 C C . GLN A 1 77 ? -18.208 18.203 15.572 1.00 50.62 77 GLN A C 1
ATOM 663 O O . GLN A 1 77 ? -18.241 17.327 14.703 1.00 50.62 77 GLN A O 1
ATOM 668 N N . THR A 1 78 ? -18.306 17.943 16.866 1.00 40.12 78 THR A N 1
ATOM 669 C CA . THR A 1 78 ? -18.724 16.674 17.448 1.00 40.12 78 THR A CA 1
ATOM 670 C C . THR A 1 78 ? -20.128 16.310 16.949 1.00 40.12 78 THR A C 1
ATOM 672 O O . THR A 1 78 ? -21.022 17.156 17.007 1.00 40.12 78 THR A O 1
ATOM 675 N N . PRO A 1 79 ? -20.379 15.074 16.480 1.00 45.56 79 PRO A N 1
ATOM 676 C CA . PRO A 1 79 ? -21.748 14.620 16.284 1.00 45.56 79 PRO A CA 1
ATOM 677 C C . PRO A 1 79 ? -22.437 14.542 17.652 1.00 45.56 79 PRO A C 1
ATOM 679 O O . PRO A 1 79 ? -22.028 13.783 18.531 1.00 45.56 79 PRO A O 1
ATOM 682 N N . GLN A 1 80 ? -23.459 15.378 17.829 1.00 49.28 80 GLN A N 1
ATOM 683 C CA . GLN A 1 80 ? -24.358 15.366 18.976 1.00 49.28 80 GLN A CA 1
ATOM 684 C C . GLN A 1 80 ? -25.135 14.043 18.977 1.00 49.28 80 GLN A C 1
ATOM 686 O O . GLN A 1 80 ? -25.866 13.740 18.036 1.00 49.28 80 GLN A O 1
ATOM 691 N N . SER A 1 81 ? -24.976 13.241 20.027 1.00 52.50 81 SER A N 1
ATOM 692 C CA . SER A 1 81 ? -25.886 12.133 20.323 1.00 52.50 81 SER A CA 1
ATOM 693 C C . SER A 1 81 ? -27.202 12.683 20.900 1.00 52.50 81 SER A C 1
ATOM 695 O O . SER A 1 81 ? -27.144 13.587 21.737 1.00 52.50 81 SER A O 1
ATOM 697 N N . PRO A 1 82 ? -28.376 12.153 20.509 1.00 43.03 82 PRO A N 1
ATOM 698 C CA . PRO A 1 82 ? -29.669 12.666 20.951 1.00 43.03 82 PRO A CA 1
ATOM 699 C C . PRO A 1 82 ? -29.877 12.486 22.460 1.00 43.03 82 PRO A C 1
ATOM 701 O O . PRO A 1 82 ? -29.711 11.397 23.012 1.00 43.03 82 PRO A O 1
ATOM 704 N N . ILE A 1 83 ? -30.268 13.581 23.111 1.00 41.22 83 ILE A N 1
ATOM 705 C CA . ILE A 1 83 ? -30.622 13.668 24.529 1.00 41.22 83 ILE A CA 1
ATOM 706 C C . ILE A 1 83 ? -31.873 12.812 24.775 1.00 41.22 83 ILE A C 1
ATOM 708 O O . ILE A 1 83 ? -32.964 13.167 24.334 1.00 41.22 83 ILE A O 1
ATOM 712 N N . LYS A 1 84 ? -31.736 11.703 25.512 1.00 41.78 84 LYS A N 1
ATOM 713 C CA . LYS A 1 84 ? -32.862 11.093 26.232 1.00 41.78 84 LYS A CA 1
ATOM 714 C C . LYS A 1 84 ? -32.911 11.708 27.626 1.00 41.78 84 LYS A C 1
ATOM 716 O O . LYS A 1 84 ? -31.967 11.579 28.400 1.00 41.78 84 LYS A O 1
ATOM 721 N N . GLN A 1 85 ? -34.001 12.415 27.903 1.00 42.38 85 GLN A N 1
ATOM 722 C CA . GLN A 1 85 ? -34.308 12.989 29.205 1.00 42.38 85 GLN A CA 1
ATOM 723 C C . GLN A 1 85 ? -34.505 11.859 30.222 1.00 42.38 85 GLN A C 1
ATOM 725 O O . GLN A 1 85 ? -35.342 10.984 30.013 1.00 42.38 85 GLN A O 1
ATOM 730 N N . ILE A 1 86 ? -33.757 11.890 31.323 1.00 39.00 86 ILE A N 1
ATOM 731 C CA . ILE A 1 86 ? -34.124 11.184 32.550 1.00 39.00 86 ILE A CA 1
ATOM 732 C C . ILE A 1 86 ? -34.035 12.214 33.672 1.00 39.00 86 ILE A C 1
ATOM 734 O O . ILE A 1 86 ? -32.960 12.667 34.059 1.00 39.00 86 ILE A O 1
ATOM 738 N N . SER A 1 87 ? -35.208 12.630 34.129 1.00 44.41 87 SER A N 1
ATOM 739 C CA . SER A 1 87 ? -35.433 13.323 35.390 1.00 44.41 87 SER A CA 1
ATOM 740 C C . SER A 1 87 ? -35.036 12.424 36.559 1.00 44.41 87 SER A C 1
ATOM 742 O O . SER A 1 87 ? -35.508 11.293 36.573 1.00 44.41 87 SER A O 1
ATOM 744 N N . THR A 1 88 ? -34.257 12.932 37.526 1.00 38.06 88 THR A N 1
ATOM 745 C CA . THR A 1 88 ? -34.523 12.837 38.985 1.00 38.06 88 THR A CA 1
ATOM 746 C C . THR A 1 88 ? -33.365 13.394 39.838 1.00 38.06 88 THR A C 1
ATOM 748 O O . THR A 1 88 ? -32.223 12.976 39.695 1.00 38.06 88 THR A O 1
ATOM 751 N N . SER A 1 89 ? -33.734 14.300 40.756 1.00 39.72 89 SER A N 1
ATOM 752 C CA . SER A 1 89 ? -33.240 14.525 42.136 1.00 39.72 89 SER A CA 1
ATOM 753 C C . SER A 1 89 ? -31.770 14.879 42.470 1.00 39.72 89 SER A C 1
ATOM 755 O O . SER A 1 89 ? -30.887 14.032 42.423 1.00 39.72 89 SER A O 1
ATOM 757 N N . LEU A 1 90 ? -31.642 16.097 43.028 1.00 44.97 90 LEU A N 1
ATOM 758 C CA . LEU A 1 90 ? -30.733 16.636 44.068 1.00 44.97 90 LEU A CA 1
ATOM 759 C C . LEU A 1 90 ? -29.191 16.662 43.870 1.00 44.97 90 LEU A C 1
ATOM 761 O O . LEU A 1 90 ? -28.587 15.673 43.465 1.00 44.97 90 LEU A O 1
ATOM 765 N N . PRO A 1 91 ? -28.516 17.778 44.240 1.00 46.56 91 PRO A N 1
ATOM 766 C CA . PRO A 1 91 ? -27.083 17.960 44.019 1.00 46.56 91 PRO A CA 1
ATOM 767 C C . PRO A 1 91 ? -26.234 17.448 45.194 1.00 46.56 91 PRO A C 1
ATOM 769 O O . PRO A 1 91 ? -26.492 17.786 46.349 1.00 46.56 91 PRO A O 1
ATOM 772 N N . LEU A 1 92 ? -25.153 16.718 44.896 1.00 44.50 92 LEU A N 1
ATOM 773 C CA . LEU A 1 92 ? -24.034 16.512 45.824 1.00 44.50 92 LEU A CA 1
ATOM 774 C C . LEU A 1 92 ? -22.764 17.230 45.328 1.00 44.50 92 LEU A C 1
ATOM 776 O O . LEU A 1 92 ? -22.524 17.301 44.120 1.00 44.50 92 LEU A O 1
ATOM 780 N N . PRO A 1 93 ? -21.944 17.771 46.249 1.00 43.25 93 PRO A N 1
ATOM 781 C CA . PRO A 1 93 ? -20.825 18.649 45.927 1.00 43.25 93 PRO A CA 1
ATOM 782 C C . PRO A 1 93 ? -19.662 17.898 45.268 1.00 43.25 93 PRO A C 1
ATOM 784 O O . PRO A 1 93 ? -19.193 16.866 45.752 1.00 43.25 93 PRO A O 1
ATOM 787 N N . LEU A 1 94 ? -19.160 18.464 44.166 1.00 40.81 94 LEU A N 1
ATOM 788 C CA . LEU A 1 94 ? -17.963 17.990 43.478 1.00 40.81 94 LEU A CA 1
ATOM 789 C C . LEU A 1 94 ? -16.741 18.073 44.401 1.00 40.81 94 LEU A C 1
ATOM 791 O O . LEU A 1 94 ? -16.370 19.147 44.875 1.00 40.81 94 LEU A O 1
ATOM 795 N N . LYS A 1 95 ? -16.068 16.933 44.585 1.00 43.12 95 LYS A N 1
ATOM 796 C CA . LYS A 1 95 ? -14.707 16.861 45.126 1.00 43.12 95 LYS A CA 1
ATOM 797 C C . LYS A 1 95 ? -13.790 17.724 44.253 1.00 43.12 95 LYS A C 1
ATOM 799 O O . LYS A 1 95 ? -13.559 17.421 43.083 1.00 43.12 95 LYS A O 1
ATOM 804 N N . THR A 1 96 ? -13.288 18.820 44.808 1.00 46.31 96 THR A N 1
ATOM 805 C CA . THR A 1 96 ? -12.390 19.745 44.115 1.00 46.31 96 THR A CA 1
ATOM 806 C C . THR A 1 96 ? -10.988 19.151 44.015 1.00 46.31 96 THR A C 1
ATOM 808 O O . THR A 1 96 ? -10.319 18.959 45.028 1.00 46.31 96 THR A O 1
ATOM 811 N N . SER A 1 97 ? -10.525 18.904 42.788 1.00 46.31 97 SER A N 1
ATOM 812 C CA . SER A 1 97 ? -9.101 18.718 42.492 1.00 46.31 97 SER A CA 1
ATOM 813 C C . SER A 1 97 ? -8.320 19.987 42.895 1.00 46.31 97 SER A C 1
ATOM 815 O O . SER A 1 97 ? -8.760 21.094 42.556 1.00 46.31 97 SER A O 1
ATOM 817 N N . PRO A 1 98 ? -7.172 19.871 43.593 1.00 50.41 98 PRO A N 1
ATOM 818 C CA . PRO A 1 98 ? -6.427 21.007 44.155 1.00 50.41 98 PRO A CA 1
ATOM 819 C C . PRO A 1 98 ? -5.917 22.020 43.117 1.00 50.41 98 PRO A C 1
ATOM 821 O O . PRO A 1 98 ? -5.577 23.148 43.467 1.00 50.41 98 PRO A O 1
ATOM 824 N N . GLN A 1 99 ? -5.928 21.672 41.829 1.00 53.19 99 GLN A N 1
ATOM 825 C CA . GLN A 1 99 ? -5.482 22.554 40.747 1.00 53.19 99 GLN A CA 1
ATOM 826 C C . GLN A 1 99 ? -6.459 23.713 40.447 1.00 53.19 99 GLN A C 1
ATOM 828 O O . GLN A 1 99 ? -6.067 24.699 39.830 1.00 53.19 99 GLN A O 1
ATOM 833 N N . ASN A 1 100 ? -7.708 23.655 40.929 1.00 53.06 100 ASN A N 1
ATOM 834 C CA . ASN A 1 100 ? -8.750 24.647 40.612 1.00 53.06 100 ASN A CA 1
ATOM 835 C C . ASN A 1 100 ? -8.940 25.773 41.650 1.00 53.06 100 ASN A C 1
ATOM 837 O O . ASN A 1 100 ? -9.775 26.658 41.460 1.00 53.06 100 ASN A O 1
ATOM 841 N N . ILE A 1 101 ? -8.167 25.795 42.739 1.00 55.16 101 ILE A N 1
ATOM 842 C CA . ILE A 1 101 ? -8.324 26.805 43.806 1.00 55.16 101 ILE A CA 1
ATOM 843 C C . ILE A 1 101 ? -7.746 28.166 43.381 1.00 55.16 101 ILE A C 1
ATOM 845 O O . ILE A 1 101 ? -8.295 29.221 43.712 1.00 55.16 101 ILE A O 1
ATOM 849 N N . PHE A 1 102 ? -6.654 28.155 42.612 1.00 52.66 102 PHE A N 1
ATOM 850 C CA . PHE A 1 102 ? -5.928 29.373 42.253 1.00 52.66 102 PHE A CA 1
ATOM 851 C C . PHE A 1 102 ? -6.693 30.243 41.247 1.00 52.66 102 PHE A C 1
ATOM 853 O O . PHE A 1 102 ? -6.801 31.457 41.431 1.00 52.66 102 PHE A O 1
ATOM 860 N N . LEU A 1 103 ? -7.303 29.625 40.228 1.00 54.22 103 LEU A N 1
ATOM 861 C CA . LEU A 1 103 ? -8.129 30.349 39.258 1.00 54.22 103 LEU A CA 1
ATOM 862 C C . LEU A 1 103 ? -9.368 30.968 39.912 1.00 54.22 103 LEU A C 1
ATOM 864 O O . LEU A 1 103 ? -9.723 32.102 39.595 1.00 54.22 103 LEU A O 1
ATOM 868 N N . ARG A 1 104 ? -9.972 30.285 40.891 1.00 55.75 104 ARG A N 1
ATOM 869 C CA . ARG A 1 104 ? -11.176 30.774 41.575 1.00 55.75 104 ARG A CA 1
ATOM 870 C C . ARG A 1 104 ? -10.905 32.029 42.410 1.00 55.75 104 ARG A C 1
ATOM 872 O O . ARG A 1 104 ? -11.669 32.985 42.330 1.00 55.75 104 ARG A O 1
ATOM 879 N N . ARG A 1 105 ? -9.775 32.085 43.130 1.00 59.16 105 ARG A N 1
ATOM 880 C CA . ARG A 1 105 ? -9.364 33.296 43.875 1.00 59.16 105 ARG A CA 1
ATOM 881 C C . ARG A 1 105 ? -9.060 34.482 42.959 1.00 59.16 105 ARG A C 1
ATOM 883 O O . ARG A 1 105 ? -9.308 35.622 43.343 1.00 59.16 105 ARG A O 1
ATOM 890 N N . LYS A 1 106 ? -8.533 34.232 41.757 1.00 59.38 106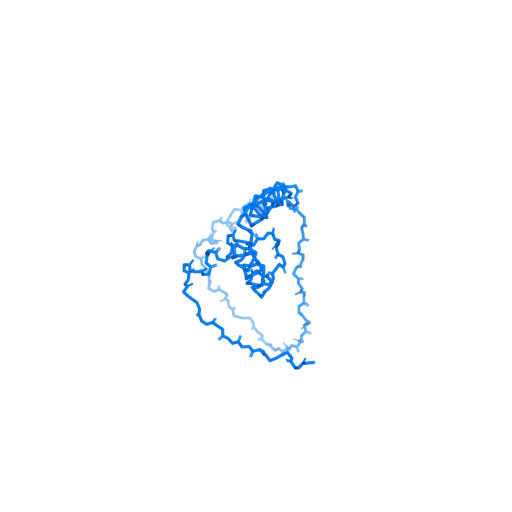 LYS A N 1
ATOM 891 C CA . LYS A 1 106 ? -8.215 35.299 40.797 1.00 59.38 106 LYS A CA 1
ATOM 892 C C . LYS A 1 106 ? -9.477 35.901 40.172 1.00 59.38 106 LYS A C 1
ATOM 894 O O . LYS A 1 106 ? -9.520 37.108 39.964 1.00 59.38 106 LYS A O 1
ATOM 899 N N . ILE A 1 107 ? -10.499 35.079 39.934 1.00 60.47 107 ILE A N 1
ATOM 900 C CA . ILE A 1 107 ? -11.798 35.515 39.402 1.00 60.47 107 ILE A CA 1
ATOM 901 C C . ILE A 1 107 ? -12.596 36.292 40.462 1.00 60.47 107 ILE A C 1
ATOM 903 O O . ILE A 1 107 ? -13.139 37.345 40.147 1.00 60.47 107 ILE A O 1
ATOM 907 N N . GLN A 1 108 ? -12.581 35.857 41.727 1.00 61.69 108 GLN A N 1
ATOM 908 C CA . GLN A 1 108 ? -13.285 36.553 42.817 1.00 61.69 108 GLN A CA 1
ATOM 909 C C . GLN A 1 108 ? -12.760 37.988 43.030 1.00 61.69 108 GLN A C 1
ATOM 911 O O . GLN A 1 108 ? -13.536 38.935 43.101 1.00 61.69 108 GLN A O 1
ATOM 916 N N . ARG A 1 109 ? -11.429 38.174 43.018 1.00 58.56 109 ARG A N 1
ATOM 917 C CA . ARG A 1 109 ? -10.793 39.498 43.176 1.00 58.56 109 ARG A CA 1
ATOM 918 C C . ARG A 1 109 ? -11.053 40.461 42.016 1.00 58.56 109 ARG A C 1
ATOM 920 O O . ARG A 1 109 ? -10.929 41.667 42.191 1.00 58.56 109 ARG A O 1
ATOM 927 N N . GLN A 1 110 ? -11.340 39.941 40.824 1.00 56.31 110 GLN A N 1
ATOM 928 C CA . GLN A 1 110 ? -11.703 40.764 39.665 1.00 56.31 110 GLN A CA 1
ATOM 929 C C . GLN A 1 110 ? -13.141 41.282 39.792 1.00 56.31 110 GLN A C 1
ATOM 931 O O . GLN A 1 110 ? -13.415 42.403 39.383 1.00 56.31 110 GLN A O 1
ATOM 936 N N . GLN A 1 111 ? -14.038 40.493 40.388 1.00 53.00 111 GLN A N 1
ATOM 937 C CA . GLN A 1 111 ? -15.441 40.867 40.574 1.00 53.00 111 GLN A CA 1
ATOM 938 C C . GLN A 1 111 ? -15.627 41.878 41.715 1.00 53.00 111 GLN A C 1
ATOM 940 O O . GLN A 1 111 ? -16.400 42.816 41.569 1.00 53.00 111 GLN A O 1
ATOM 945 N N . GLU A 1 112 ? -14.857 41.766 42.801 1.00 55.94 112 GLU A N 1
ATOM 946 C CA . GLU A 1 112 ? -14.901 42.727 43.920 1.00 55.94 112 GLU A CA 1
ATOM 947 C C . GLU A 1 112 ? -14.379 44.124 43.539 1.00 55.94 112 GLU A C 1
ATOM 949 O O . GLU A 1 112 ? -14.841 45.122 44.079 1.00 55.94 112 GLU A O 1
ATOM 954 N N . LYS A 1 113 ? -13.468 44.222 42.562 1.00 57.25 113 LYS A N 1
ATOM 955 C CA . LYS A 1 113 ? -12.947 45.511 42.067 1.00 57.25 113 LYS A CA 1
ATOM 956 C C . LYS A 1 113 ? -13.893 46.265 41.129 1.00 57.25 113 LYS A C 1
ATOM 958 O O . LYS A 1 113 ? -13.615 47.415 40.822 1.00 57.25 113 LYS A O 1
ATOM 963 N N . GLN A 1 114 ? -14.956 45.625 40.644 1.00 54.22 114 GLN A N 1
ATOM 964 C CA . GLN A 1 114 ? -15.933 46.246 39.739 1.00 54.22 114 GLN A CA 1
ATOM 965 C C . GLN A 1 114 ? -17.171 46.778 40.483 1.00 54.22 114 GLN A C 1
ATOM 967 O O . GLN A 1 114 ? -18.025 47.418 39.875 1.00 54.22 114 GLN A O 1
ATOM 972 N N . HIS A 1 115 ? -17.280 46.513 41.788 1.00 55.03 115 HIS A N 1
ATOM 973 C CA . HIS A 1 115 ? -18.410 46.927 42.626 1.00 55.03 115 HIS A CA 1
ATOM 974 C C . HIS A 1 115 ? -17.994 47.727 43.871 1.00 55.03 115 HIS A C 1
ATOM 976 O O . HIS A 1 115 ? -18.750 47.778 44.839 1.00 55.03 115 HIS A O 1
ATOM 982 N N . SER A 1 116 ? -16.829 48.379 43.837 1.00 51.00 116 SER A N 1
ATOM 983 C CA . SER A 1 116 ? -16.410 49.348 44.854 1.00 51.00 116 SER A CA 1
ATOM 984 C C . SER A 1 116 ? -15.984 50.668 44.240 1.00 51.00 116 SER A C 1
ATOM 986 O O . SER A 1 116 ? -15.518 50.654 43.080 1.00 51.00 116 SER A O 1
#